Protein AF-X1HMR4-F1 (afdb_monomer_lite)

Secondary structure (DSSP, 8-state):
-PPPGGGGTTSBSS-HHHHHH--SPPP--GGG-EEEEE-SSS-EEEEEEEESSS-EEEEEEPPTT--PPPP--SS------SSS-------

InterPro domains:
  IPR011051 RmlC-like cupin domain superfamily [SSF51182] (30-86)
  IPR014710 RmlC-like jelly roll fold [G3DSA:2.60.120.10] (38-91)

Structure (mmCIF, N/CA/C/O backbone):
data_AF-X1HMR4-F1
#
_entry.id   AF-X1HMR4-F1
#
loop_
_atom_site.group_PDB
_atom_site.id
_atom_site.type_symbol
_atom_site.label_atom_id
_atom_site.label_alt_id
_atom_site.label_comp_id
_atom_site.label_asym_id
_atom_site.label_entity_id
_atom_site.label_seq_id
_atom_site.pdbx_PDB_ins_code
_atom_site.Cartn_x
_atom_site.Cartn_y
_atom_site.Cartn_z
_atom_site.occupancy
_atom_site.B_iso_or_equiv
_atom_site.auth_seq_id
_atom_site.auth_comp_id
_atom_site.auth_asym_id
_atom_site.auth_atom_id
_atom_site.pdbx_PDB_model_num
ATOM 1 N N . MET A 1 1 ? 9.056 22.220 -10.670 1.00 39.12 1 MET A N 1
ATOM 2 C CA . MET A 1 1 ? 7.815 21.874 -9.948 1.00 39.12 1 MET A CA 1
ATOM 3 C C . MET A 1 1 ? 7.963 20.435 -9.505 1.00 39.12 1 MET A C 1
ATOM 5 O O . MET A 1 1 ? 8.152 19.594 -10.371 1.00 39.12 1 MET A O 1
ATOM 9 N N . MET A 1 2 ? 8.012 20.167 -8.200 1.00 42.91 2 MET A N 1
ATOM 10 C CA . MET A 1 2 ? 7.961 18.788 -7.703 1.00 42.91 2 MET A CA 1
ATOM 11 C C . MET A 1 2 ? 6.559 18.252 -7.995 1.00 42.91 2 MET A C 1
ATOM 13 O O . MET A 1 2 ? 5.583 18.916 -7.650 1.00 42.91 2 MET A O 1
ATOM 17 N N . GLY A 1 3 ? 6.483 17.128 -8.710 1.00 56.38 3 GLY A N 1
ATOM 18 C CA . GLY A 1 3 ? 5.233 16.400 -8.910 1.00 56.38 3 GLY A CA 1
ATOM 19 C C . GLY A 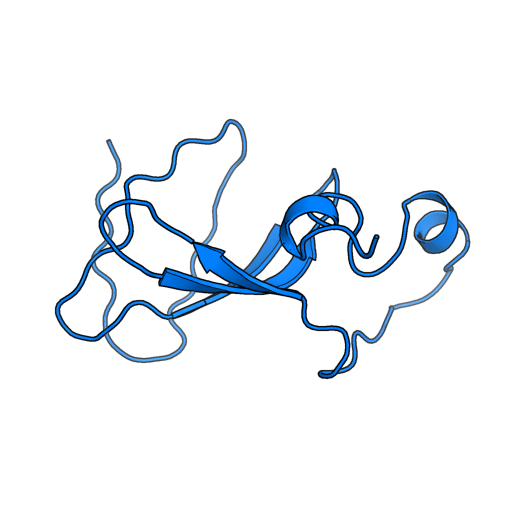1 3 ? 4.624 16.011 -7.566 1.00 56.38 3 GLY A C 1
ATOM 20 O O . GLY A 1 3 ? 5.335 15.913 -6.562 1.00 56.38 3 GLY A O 1
ATOM 21 N N . SER A 1 4 ? 3.307 15.844 -7.538 1.00 77.06 4 SER A N 1
ATOM 22 C CA . SER A 1 4 ? 2.613 15.370 -6.343 1.00 77.06 4 SER A CA 1
ATOM 23 C C . SER A 1 4 ? 3.075 13.952 -6.001 1.00 77.06 4 SER A C 1
ATOM 25 O O . SER A 1 4 ? 3.487 13.199 -6.881 1.00 77.06 4 SER A O 1
ATOM 27 N N . GLU A 1 5 ? 2.979 13.537 -4.740 1.00 78.31 5 GLU A N 1
ATOM 28 C CA . GLU A 1 5 ? 3.284 12.161 -4.326 1.00 78.31 5 GLU A CA 1
ATOM 29 C C . GLU A 1 5 ? 2.478 11.119 -5.125 1.00 78.31 5 GLU A C 1
ATOM 31 O O . GLU A 1 5 ? 2.911 9.980 -5.290 1.00 78.31 5 GLU A O 1
ATOM 36 N N . LEU A 1 6 ? 1.326 11.514 -5.674 1.00 82.44 6 LEU A N 1
ATOM 37 C CA . LEU A 1 6 ? 0.506 10.673 -6.541 1.00 82.44 6 LEU A CA 1
ATOM 38 C C . LEU A 1 6 ? 1.165 10.391 -7.897 1.00 82.44 6 LEU A C 1
ATOM 40 O O . LEU A 1 6 ? 0.944 9.318 -8.451 1.00 82.44 6 LEU A O 1
ATOM 44 N N . ASP A 1 7 ? 2.016 11.289 -8.397 1.00 87.62 7 ASP A N 1
ATOM 45 C CA . ASP A 1 7 ? 2.735 11.106 -9.666 1.00 87.62 7 ASP A CA 1
ATOM 46 C C . ASP A 1 7 ? 3.767 9.967 -9.575 1.00 87.62 7 ASP A C 1
ATOM 48 O O . ASP A 1 7 ? 4.274 9.489 -10.587 1.00 87.62 7 ASP A O 1
ATOM 52 N N . LEU A 1 8 ? 4.093 9.515 -8.361 1.00 89.06 8 LEU A N 1
ATOM 53 C CA . LEU A 1 8 ? 5.031 8.423 -8.098 1.00 89.06 8 LEU A CA 1
ATOM 54 C C . LEU A 1 8 ? 4.350 7.048 -8.039 1.00 89.06 8 LEU A C 1
ATOM 56 O O . LEU A 1 8 ? 5.034 6.025 -7.971 1.00 89.06 8 LEU A O 1
ATOM 60 N N . LEU A 1 9 ? 3.016 6.992 -8.073 1.00 89.75 9 LEU A N 1
ATOM 61 C CA . LEU A 1 9 ? 2.285 5.729 -8.133 1.00 89.75 9 LEU A CA 1
ATOM 62 C C . LEU A 1 9 ? 2.618 4.977 -9.429 1.00 89.75 9 LEU A C 1
ATOM 64 O O . LEU A 1 9 ? 2.668 5.563 -10.505 1.00 89.75 9 LEU A O 1
ATOM 68 N N . GLY A 1 10 ? 2.855 3.668 -9.322 1.00 89.62 10 GLY A N 1
ATOM 69 C CA .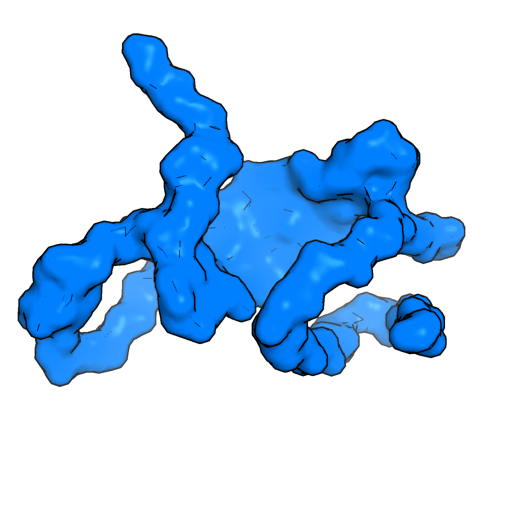 GLY A 1 10 ? 3.250 2.827 -10.455 1.00 89.62 10 GLY A CA 1
ATOM 70 C C . GLY A 1 10 ? 4.747 2.861 -10.798 1.00 89.62 10 GLY A C 1
ATOM 71 O O . GLY A 1 10 ? 5.175 2.108 -11.669 1.00 89.62 10 GLY A O 1
ATOM 72 N N . GLN A 1 11 ? 5.556 3.669 -10.106 1.00 89.75 11 GLN A N 1
ATOM 73 C CA . GLN A 1 11 ? 7.007 3.753 -10.323 1.00 89.75 11 GLN A CA 1
ATOM 74 C C . GLN A 1 11 ? 7.834 3.842 -9.026 1.00 89.75 11 GLN A C 1
ATOM 76 O O . GLN A 1 11 ? 8.979 4.290 -9.035 1.00 89.75 11 GLN A O 1
ATOM 81 N N . TRP A 1 12 ? 7.258 3.441 -7.894 1.00 91.69 12 TRP A N 1
ATOM 82 C CA . TRP A 1 12 ? 7.869 3.559 -6.571 1.00 91.69 12 TRP A CA 1
ATOM 83 C C . TRP A 1 12 ? 8.261 2.191 -5.993 1.00 91.69 12 TRP A C 1
ATOM 85 O O . TRP A 1 12 ? 7.504 1.228 -6.147 1.00 91.69 12 TRP A O 1
ATOM 95 N N . PRO A 1 13 ? 9.378 2.061 -5.247 1.00 89.19 13 PRO A N 1
ATOM 96 C CA . PRO A 1 13 ? 10.358 3.090 -4.860 1.00 89.19 13 PRO A CA 1
ATOM 97 C C . PRO A 1 13 ? 11.488 3.301 -5.869 1.00 89.19 13 PRO A C 1
ATOM 99 O O . PRO A 1 13 ? 12.293 4.219 -5.704 1.00 89.19 13 PRO A O 1
ATOM 102 N N . PHE A 1 14 ? 11.531 2.445 -6.883 1.00 85.00 14 PHE A N 1
ATOM 103 C CA . PHE A 1 14 ? 12.494 2.447 -7.968 1.00 85.00 14 PHE A CA 1
ATOM 104 C C . PHE A 1 14 ? 11.732 2.281 -9.276 1.00 85.00 14 PHE A C 1
ATOM 106 O O . PHE A 1 14 ? 10.699 1.605 -9.325 1.00 85.00 14 PHE A O 1
ATOM 113 N N . SER A 1 15 ? 12.274 2.857 -10.338 1.00 80.19 15 SER A N 1
ATOM 114 C CA . SER A 1 15 ? 11.787 2.613 -11.688 1.00 80.19 15 SER A CA 1
ATOM 115 C C . SER A 1 15 ? 11.983 1.145 -12.086 1.00 80.19 15 SER A C 1
ATOM 117 O O . SER A 1 15 ? 12.837 0.435 -11.547 1.00 80.19 15 SER A O 1
ATOM 119 N N . ARG A 1 16 ? 11.222 0.684 -13.084 1.00 76.69 16 ARG A N 1
ATOM 120 C CA . ARG A 1 16 ? 11.387 -0.657 -13.666 1.00 76.69 16 ARG A CA 1
ATOM 121 C C . ARG A 1 16 ? 12.828 -0.922 -14.117 1.00 76.69 16 ARG A C 1
ATOM 123 O O . ARG A 1 16 ? 13.365 -1.987 -13.835 1.00 76.69 16 ARG A O 1
ATOM 130 N N . GLU A 1 17 ? 13.462 0.064 -14.747 1.00 83.06 17 GLU A N 1
ATOM 131 C CA . GLU A 1 17 ? 14.841 -0.053 -15.232 1.00 83.06 17 GLU A CA 1
ATOM 132 C C . GLU A 1 17 ? 15.847 -0.261 -14.086 1.00 83.06 17 GLU A C 1
ATOM 134 O O . GLU A 1 17 ? 16.808 -1.019 -14.216 1.00 83.06 17 GLU A O 1
ATOM 139 N N . GLU A 1 18 ? 15.636 0.399 -12.946 1.00 84.19 18 GLU A N 1
ATOM 140 C CA . GLU A 1 18 ? 16.463 0.206 -11.753 1.00 84.19 18 GLU A CA 1
ATOM 141 C C . GLU A 1 18 ? 16.227 -1.171 -11.127 1.00 84.19 18 GLU A C 1
ATOM 143 O O . GLU A 1 18 ? 17.197 -1.845 -10.781 1.00 84.19 18 GLU A O 1
ATOM 148 N N . LEU A 1 19 ? 14.969 -1.617 -11.031 1.00 78.88 19 LEU A N 1
ATOM 149 C CA . LEU A 1 19 ? 14.620 -2.932 -10.482 1.00 78.88 19 LEU A CA 1
ATOM 150 C C . LEU A 1 19 ? 15.211 -4.081 -11.305 1.00 78.88 19 LEU A C 1
ATOM 152 O O . LEU A 1 19 ? 15.745 -5.022 -10.730 1.00 78.88 19 LEU A O 1
ATOM 156 N N . GLU A 1 20 ? 15.180 -3.996 -12.636 1.00 81.75 20 GLU A N 1
ATOM 157 C CA . GLU A 1 20 ? 15.743 -5.026 -13.526 1.00 81.75 20 GLU A CA 1
ATOM 158 C C . GLU A 1 20 ? 17.267 -5.172 -13.386 1.00 81.75 20 GLU A C 1
ATOM 160 O O . GLU A 1 20 ? 17.826 -6.241 -13.637 1.00 81.75 20 GLU A O 1
ATOM 165 N N . LYS A 1 21 ? 17.953 -4.111 -12.945 1.00 85.56 21 LYS A N 1
ATOM 166 C CA . LYS A 1 21 ? 19.394 -4.138 -12.654 1.00 85.56 21 LYS A CA 1
ATOM 167 C C . LYS A 1 21 ? 19.700 -4.723 -11.271 1.00 85.56 21 LYS A C 1
ATOM 169 O O . LYS A 1 21 ? 20.828 -5.170 -11.047 1.00 85.56 21 LYS A O 1
ATOM 174 N N . MET A 1 22 ? 18.735 -4.733 -10.349 1.00 83.50 22 MET A N 1
ATOM 175 C CA . MET A 1 22 ? 18.904 -5.284 -9.004 1.00 83.50 22 MET A CA 1
ATOM 176 C C . MET A 1 22 ? 18.814 -6.815 -9.050 1.00 83.50 22 MET A C 1
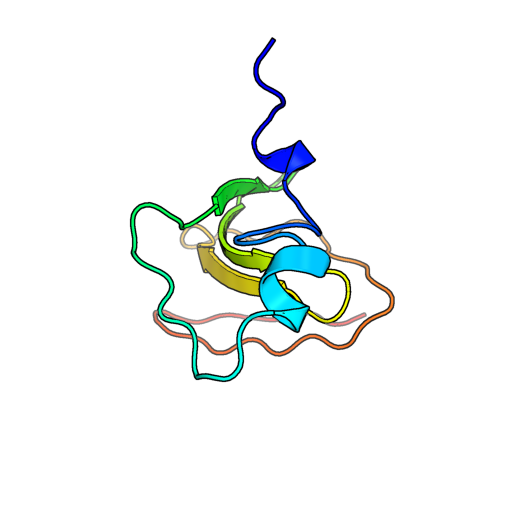ATOM 178 O O . MET A 1 22 ? 17.788 -7.389 -9.393 1.00 83.50 22 MET A O 1
ATOM 182 N N . LYS A 1 23 ? 19.910 -7.496 -8.699 1.00 70.44 23 LYS A N 1
ATOM 183 C CA . LYS A 1 23 ? 20.001 -8.970 -8.714 1.00 70.44 23 LYS A CA 1
ATOM 184 C C . LYS A 1 23 ? 19.672 -9.630 -7.370 1.00 70.44 23 LYS A C 1
ATOM 186 O O . LYS A 1 23 ? 19.756 -10.849 -7.253 1.00 70.44 23 LYS A O 1
ATOM 191 N N . GLU A 1 24 ? 19.336 -8.838 -6.356 1.00 81.94 24 GLU A N 1
ATOM 192 C CA . GLU A 1 24 ? 19.229 -9.264 -4.959 1.00 81.94 24 GLU A CA 1
ATOM 193 C C . GLU A 1 24 ? 17.930 -8.765 -4.313 1.00 81.94 24 GLU A C 1
ATOM 195 O O . GLU A 1 24 ? 17.224 -7.918 -4.861 1.00 81.94 24 GLU A O 1
ATOM 200 N N . GLY A 1 25 ? 17.621 -9.292 -3.123 1.00 80.75 25 GLY A N 1
ATOM 201 C CA . GLY A 1 25 ? 16.515 -8.803 -2.306 1.00 80.75 25 GLY A CA 1
ATOM 202 C C . GLY A 1 25 ? 16.712 -7.334 -1.932 1.00 80.75 25 GLY A C 1
ATOM 203 O O . GLY A 1 25 ? 17.771 -6.939 -1.448 1.00 80.75 25 GLY A O 1
ATOM 204 N N . VAL A 1 26 ? 15.678 -6.523 -2.146 1.00 84.00 26 VAL A N 1
ATOM 205 C CA . VAL A 1 26 ? 15.753 -5.070 -1.979 1.00 84.00 26 VAL A CA 1
ATOM 206 C C . VAL A 1 26 ? 15.163 -4.662 -0.632 1.00 84.00 26 VAL A C 1
ATOM 208 O O . VAL A 1 26 ? 14.011 -4.968 -0.321 1.00 84.00 26 VAL A O 1
ATOM 211 N N . TYR A 1 27 ? 15.945 -3.943 0.171 1.00 86.81 27 TYR A N 1
ATOM 212 C CA . TYR A 1 27 ? 15.467 -3.332 1.409 1.00 86.81 27 TYR A CA 1
ATOM 213 C C . TYR A 1 27 ? 14.860 -1.954 1.123 1.00 86.81 27 TYR A C 1
ATOM 215 O O . TYR A 1 27 ? 15.538 -1.076 0.589 1.00 86.81 27 TYR A O 1
ATOM 223 N N . ILE A 1 28 ? 13.593 -1.754 1.505 1.00 88.31 28 ILE A N 1
ATOM 224 C CA . ILE A 1 28 ? 12.916 -0.456 1.395 1.00 88.31 28 ILE A CA 1
ATOM 225 C C . ILE A 1 28 ? 12.960 0.245 2.754 1.00 88.31 28 ILE A C 1
ATOM 227 O O . ILE A 1 28 ? 12.260 -0.181 3.680 1.00 88.31 28 ILE A O 1
ATOM 231 N N . PRO A 1 29 ? 13.761 1.313 2.909 1.00 88.81 29 PRO A N 1
ATOM 232 C CA . PRO A 1 29 ? 13.863 2.002 4.181 1.00 88.81 29 PRO A CA 1
ATOM 233 C C . PRO A 1 29 ? 12.634 2.892 4.423 1.00 88.81 29 PRO A C 1
ATOM 235 O O . PRO A 1 29 ? 11.891 3.252 3.507 1.00 88.81 29 PRO A O 1
ATOM 238 N N . ARG A 1 30 ? 12.398 3.265 5.683 1.00 90.00 30 ARG A N 1
ATOM 239 C CA . ARG A 1 30 ? 11.159 3.937 6.110 1.00 90.00 30 ARG A CA 1
ATOM 240 C C . ARG A 1 30 ? 10.960 5.312 5.462 1.00 90.00 30 ARG A C 1
ATOM 242 O O . ARG A 1 30 ? 9.828 5.723 5.229 1.00 90.00 30 ARG A O 1
ATOM 249 N N . GLU A 1 31 ? 12.042 6.023 5.183 1.00 90.38 31 GLU A N 1
ATOM 250 C CA . GLU A 1 31 ? 12.069 7.312 4.489 1.00 90.38 31 GLU A CA 1
ATOM 251 C C . GLU A 1 31 ? 11.668 7.212 3.012 1.00 90.38 31 GLU A C 1
ATOM 253 O O . GLU A 1 31 ? 11.286 8.211 2.412 1.00 90.38 31 GLU A O 1
ATOM 258 N N . LYS A 1 32 ? 11.705 6.004 2.439 1.00 89.81 32 LYS A N 1
ATOM 259 C CA . LYS A 1 32 ? 11.213 5.698 1.095 1.00 89.81 32 LYS A CA 1
ATOM 260 C C . LYS A 1 32 ? 9.775 5.176 1.118 1.00 89.81 32 LYS A C 1
ATOM 262 O O . LYS A 1 32 ? 9.343 4.568 0.153 1.00 89.81 32 LYS A O 1
ATOM 267 N N . ILE A 1 33 ? 9.007 5.378 2.185 1.00 93.75 33 ILE A N 1
ATOM 268 C CA . ILE A 1 33 ? 7.575 5.052 2.175 1.00 93.75 33 ILE A CA 1
ATOM 269 C C . ILE A 1 33 ? 6.819 6.178 1.475 1.00 93.75 33 ILE A C 1
ATOM 271 O O . ILE A 1 33 ? 6.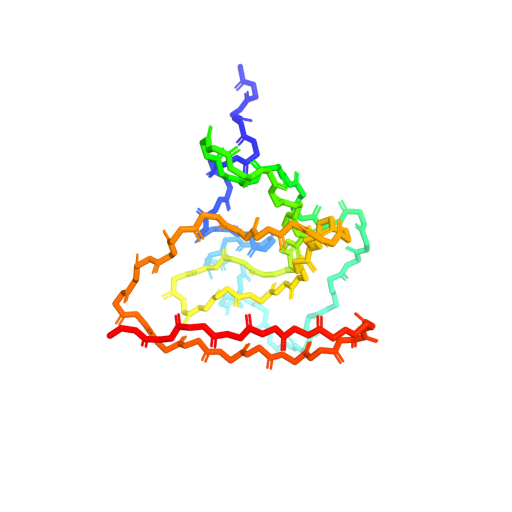853 7.321 1.933 1.00 93.75 33 ILE A O 1
ATOM 275 N N . LEU A 1 34 ? 6.087 5.841 0.414 1.00 95.00 34 LEU A N 1
ATOM 276 C CA . LEU A 1 34 ? 5.209 6.785 -0.265 1.00 95.00 34 LEU A CA 1
ATOM 277 C C . LEU A 1 34 ? 3.908 6.914 0.527 1.00 95.00 34 LEU A C 1
ATOM 279 O O . LEU A 1 34 ? 3.118 5.972 0.597 1.00 95.00 34 LEU A O 1
ATOM 283 N N . ARG A 1 35 ? 3.698 8.071 1.156 1.00 94.88 35 ARG A N 1
ATOM 284 C CA . ARG A 1 35 ? 2.551 8.323 2.033 1.00 94.88 35 ARG A CA 1
ATOM 285 C C . ARG A 1 35 ? 1.649 9.405 1.467 1.00 94.88 35 ARG A C 1
ATOM 287 O O . ARG A 1 35 ? 2.110 10.507 1.200 1.00 94.88 35 ARG A O 1
ATOM 294 N N . PHE A 1 36 ? 0.354 9.122 1.417 1.00 94.12 36 PHE A N 1
ATOM 295 C CA . PHE A 1 36 ? -0.665 10.091 1.021 1.00 94.12 36 PHE A CA 1
ATOM 296 C C . PHE A 1 36 ? -2.021 9.772 1.666 1.00 94.12 36 PHE A C 1
ATOM 298 O O . PHE A 1 36 ? -2.212 8.732 2.306 1.00 94.12 36 PHE A O 1
ATOM 305 N N . ILE A 1 37 ? -2.96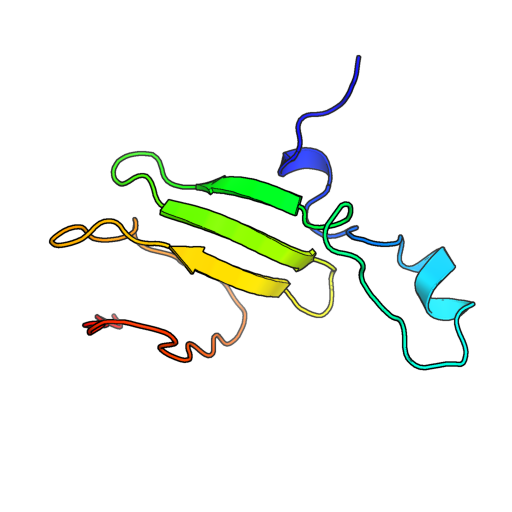2 10.706 1.531 1.00 93.88 37 ILE A N 1
ATOM 306 C CA . ILE A 1 37 ? -4.364 10.505 1.904 1.00 93.88 37 ILE A CA 1
ATOM 307 C C . ILE A 1 37 ? -5.144 10.165 0.636 1.00 93.88 37 ILE A C 1
ATOM 309 O O . ILE A 1 37 ? -5.129 10.928 -0.325 1.00 93.88 37 ILE A O 1
ATOM 313 N N . HIS A 1 38 ? -5.802 9.012 0.648 1.00 91.62 38 HIS A N 1
ATOM 314 C CA . HIS A 1 38 ? -6.719 8.559 -0.387 1.00 91.62 38 HIS A CA 1
ATOM 315 C C . HIS A 1 38 ? -8.173 8.807 0.041 1.00 91.62 38 HIS A C 1
ATOM 317 O O . HIS A 1 38 ? -8.482 8.797 1.234 1.00 91.62 38 HIS A O 1
ATOM 323 N N . GLY A 1 39 ? -9.061 8.974 -0.937 1.00 91.00 39 GLY A N 1
ATOM 324 C CA . GLY A 1 39 ? -10.497 9.150 -0.737 1.00 91.00 39 GLY A CA 1
ATOM 325 C C . GLY A 1 39 ? -10.971 10.562 -1.075 1.00 91.00 39 GLY A C 1
ATOM 326 O O . GLY A 1 39 ? -10.265 11.550 -0.889 1.00 91.00 39 GLY A O 1
ATOM 327 N N . LYS A 1 40 ? -12.192 10.649 -1.600 1.00 91.12 40 LYS A N 1
ATOM 328 C CA . LYS A 1 40 ? -12.916 11.903 -1.848 1.00 91.12 40 LYS A CA 1
ATOM 329 C C . LYS A 1 40 ? -13.898 12.209 -0.724 1.00 91.12 40 LYS A C 1
ATOM 331 O O . LYS A 1 40 ? -14.141 13.377 -0.433 1.00 91.12 40 LYS A O 1
ATOM 336 N N . ARG A 1 41 ? -14.512 11.171 -0.146 1.00 94.62 41 ARG A N 1
ATOM 337 C CA . ARG A 1 41 ? -15.500 11.302 0.936 1.00 94.62 41 ARG A CA 1
ATOM 338 C C . ARG A 1 41 ? -14.947 10.792 2.254 1.00 94.62 41 ARG A C 1
ATOM 340 O O . ARG A 1 41 ? -15.089 11.474 3.265 1.00 94.62 41 ARG A O 1
ATOM 347 N N . ASN A 1 42 ? -14.300 9.630 2.236 1.00 95.38 42 ASN A N 1
ATOM 348 C CA . ASN A 1 42 ? -13.718 9.035 3.427 1.00 95.38 42 ASN A CA 1
ATOM 349 C C . ASN A 1 42 ? -12.196 8.947 3.322 1.00 95.38 42 ASN A C 1
ATOM 351 O O . ASN A 1 42 ? -11.640 8.119 2.600 1.00 95.38 42 ASN A O 1
ATOM 355 N N . ASN A 1 43 ? -11.524 9.800 4.091 1.00 94.19 43 ASN A N 1
ATOM 356 C CA . ASN A 1 43 ? -10.072 9.897 4.084 1.00 94.19 43 ASN A CA 1
ATOM 357 C C . ASN A 1 43 ? -9.433 8.658 4.723 1.00 94.19 43 ASN A C 1
ATOM 359 O O . ASN A 1 43 ? -9.581 8.407 5.922 1.00 94.19 43 ASN A O 1
ATOM 363 N N . THR A 1 44 ? -8.656 7.935 3.927 1.00 95.56 44 THR A N 1
ATOM 364 C CA . THR A 1 44 ? -7.849 6.789 4.345 1.00 95.56 44 THR A CA 1
ATOM 365 C C . THR A 1 44 ? -6.381 7.125 4.143 1.00 95.56 44 THR A C 1
ATOM 367 O O . THR A 1 44 ? -5.985 7.587 3.075 1.00 95.56 44 THR A O 1
ATOM 370 N N . ARG A 1 45 ? -5.540 6.898 5.155 1.00 96.44 45 ARG A N 1
ATOM 371 C CA . ARG A 1 45 ? -4.092 7.053 4.963 1.00 96.44 45 ARG A CA 1
ATOM 372 C C . ARG A 1 45 ? -3.537 5.807 4.293 1.00 96.44 45 ARG A C 1
ATOM 374 O O . ARG A 1 45 ? -3.729 4.714 4.827 1.00 96.44 45 ARG A O 1
ATOM 381 N N . ILE A 1 46 ? -2.795 5.990 3.207 1.00 96.12 46 ILE A N 1
ATOM 382 C CA . ILE A 1 46 ? -2.075 4.927 2.508 1.00 96.12 46 ILE A C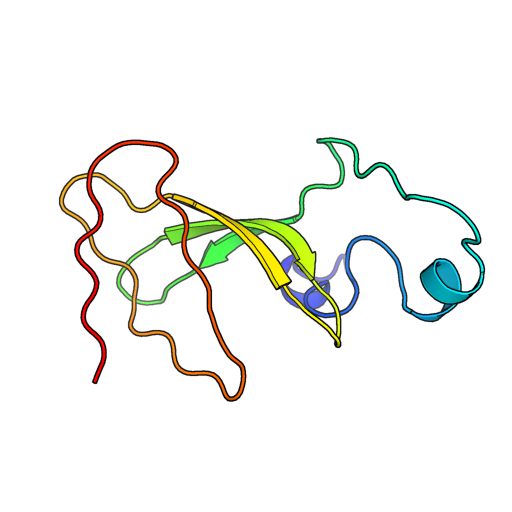A 1
ATOM 383 C C . ILE A 1 46 ? -0.573 5.170 2.641 1.00 96.12 46 ILE A C 1
ATOM 385 O O . ILE A 1 46 ? -0.087 6.280 2.425 1.00 96.12 46 ILE A O 1
ATOM 389 N N . ASP A 1 47 ? 0.143 4.114 3.013 1.00 96.50 47 ASP A N 1
ATOM 390 C CA . ASP A 1 47 ? 1.597 4.047 3.101 1.00 96.50 47 ASP A CA 1
ATOM 391 C C . ASP A 1 47 ? 2.072 2.933 2.147 1.00 96.50 47 ASP A C 1
ATOM 393 O O . ASP A 1 47 ? 2.067 1.762 2.533 1.00 96.50 47 ASP A O 1
ATOM 397 N N . PHE A 1 48 ? 2.461 3.254 0.911 1.00 96.12 48 PHE A N 1
ATOM 398 C CA . PHE A 1 48 ? 3.016 2.263 -0.017 1.00 96.12 48 PHE A CA 1
ATOM 399 C C . PHE A 1 48 ? 4.508 2.031 0.232 1.00 96.12 48 PHE A C 1
ATOM 401 O O . PHE A 1 48 ? 5.312 2.965 0.277 1.00 96.12 48 PHE A O 1
ATOM 408 N N . TYR A 1 49 ? 4.870 0.756 0.368 1.00 94.31 49 TYR A N 1
ATOM 409 C CA . TYR A 1 49 ? 6.254 0.281 0.349 1.00 94.31 49 TYR A CA 1
ATOM 410 C C . TYR A 1 49 ? 6.721 0.090 -1.095 1.00 94.31 49 TYR A C 1
ATOM 412 O O . TYR A 1 49 ? 7.841 0.455 -1.439 1.00 94.31 49 TYR A O 1
ATOM 420 N N . VAL A 1 50 ? 5.834 -0.446 -1.937 1.00 92.69 50 VAL A N 1
ATOM 421 C CA . VAL A 1 50 ? 6.042 -0.646 -3.372 1.00 92.69 50 VAL A CA 1
ATOM 422 C C . VAL A 1 50 ? 4.761 -0.285 -4.112 1.00 92.69 50 VAL A C 1
ATOM 424 O O . VAL A 1 50 ? 3.661 -0.600 -3.655 1.00 92.69 50 VAL A O 1
ATOM 427 N N . SER A 1 51 ? 4.908 0.385 -5.248 1.00 93.00 51 SER A N 1
ATOM 428 C CA . SER A 1 51 ? 3.824 0.697 -6.170 1.00 93.00 51 SER A CA 1
ATOM 429 C C . SER A 1 51 ? 4.390 0.684 -7.583 1.00 93.00 51 SER A C 1
ATOM 431 O O . SER A 1 51 ? 5.031 1.649 -7.989 1.00 93.00 51 SER A O 1
ATOM 433 N N . ASN A 1 52 ? 4.193 -0.417 -8.306 1.00 89.38 52 ASN A N 1
ATOM 434 C CA . ASN A 1 52 ? 4.648 -0.579 -9.685 1.00 89.38 52 ASN A CA 1
ATOM 435 C C . ASN A 1 52 ? 3.566 -1.237 -10.557 1.00 89.38 52 ASN A C 1
ATOM 437 O O . ASN A 1 52 ? 2.429 -1.407 -10.125 1.00 89.38 52 ASN A O 1
ATOM 441 N N . ASP A 1 53 ? 3.914 -1.574 -11.793 1.00 87.44 53 ASP A N 1
ATOM 442 C CA . ASP A 1 53 ? 3.021 -2.201 -12.769 1.00 87.44 53 ASP A CA 1
ATOM 443 C C . ASP A 1 53 ? 2.718 -3.685 -12.496 1.00 87.44 53 ASP A C 1
ATOM 445 O O . ASP A 1 53 ? 1.837 -4.250 -13.138 1.00 87.44 53 ASP A O 1
ATOM 449 N N . LEU A 1 54 ? 3.420 -4.319 -11.552 1.00 87.06 54 LEU A N 1
ATOM 450 C CA . LEU A 1 54 ? 3.162 -5.697 -11.133 1.00 87.06 54 LEU A CA 1
ATOM 451 C C . LEU A 1 54 ? 2.264 -5.755 -9.899 1.00 87.06 54 LEU A C 1
ATOM 453 O O . LEU A 1 54 ? 1.364 -6.588 -9.836 1.00 87.06 54 LEU A O 1
ATOM 457 N N . PHE A 1 55 ? 2.530 -4.911 -8.899 1.00 91.00 55 PHE A N 1
ATOM 458 C CA . PHE A 1 55 ? 1.759 -4.894 -7.663 1.00 91.00 55 PHE A CA 1
ATOM 459 C C . PHE A 1 55 ? 1.899 -3.589 -6.874 1.00 91.00 55 PHE A C 1
ATOM 461 O O . PHE A 1 55 ? 2.875 -2.836 -6.974 1.00 91.00 55 PHE A O 1
ATOM 468 N N . HIS A 1 56 ? 0.934 -3.398 -5.978 1.00 93.75 56 HIS A N 1
ATOM 469 C CA . HIS A 1 56 ? 0.994 -2.427 -4.898 1.00 93.75 56 HIS A CA 1
ATOM 470 C C . HIS A 1 56 ? 1.054 -3.168 -3.566 1.00 93.75 56 HIS A C 1
ATOM 472 O O . HIS A 1 56 ? 0.248 -4.055 -3.300 1.00 93.75 56 HIS A O 1
ATOM 478 N N . VAL A 1 57 ? 2.013 -2.807 -2.716 1.00 95.25 57 VAL A N 1
ATOM 479 C CA . VAL A 1 57 ? 2.138 -3.362 -1.365 1.00 95.25 57 VAL A CA 1
ATOM 480 C C . VAL A 1 57 ? 2.343 -2.218 -0.394 1.00 95.25 57 VAL A C 1
ATOM 482 O O . VAL A 1 57 ? 3.234 -1.379 -0.550 1.00 95.25 57 VAL A O 1
ATOM 485 N N . GLY A 1 58 ? 1.512 -2.185 0.638 1.00 95.75 58 GLY A N 1
ATOM 486 C CA . GLY A 1 58 ? 1.534 -1.110 1.606 1.00 95.75 58 GLY A CA 1
ATOM 487 C C . GLY A 1 58 ? 0.646 -1.370 2.802 1.00 95.75 58 GLY A C 1
ATOM 488 O O . GLY A 1 58 ? 0.173 -2.479 3.047 1.00 95.75 58 GLY A O 1
ATOM 489 N N . LYS A 1 59 ? 0.429 -0.303 3.558 1.00 97.19 59 LYS A N 1
ATOM 490 C CA . LYS A 1 59 ? -0.430 -0.287 4.729 1.00 97.19 59 LYS A CA 1
ATOM 491 C C . LYS A 1 59 ? -1.481 0.796 4.579 1.00 97.19 59 LYS A C 1
ATOM 493 O O . LYS A 1 59 ? -1.150 1.957 4.356 1.00 97.19 59 LYS A O 1
ATOM 498 N N . MET A 1 60 ? -2.731 0.425 4.822 1.00 96.56 60 MET A N 1
ATOM 499 C CA . MET A 1 60 ? -3.822 1.378 4.978 1.00 96.56 60 MET A CA 1
ATOM 500 C C . MET A 1 60 ? -4.141 1.619 6.457 1.00 96.56 60 MET A C 1
ATOM 502 O O . MET A 1 60 ? -3.996 0.729 7.302 1.00 96.56 60 MET A O 1
ATOM 506 N N . VAL A 1 61 ? -4.582 2.831 6.784 1.00 97.50 61 VAL A N 1
ATOM 507 C CA . VAL A 1 61 ? -5.158 3.163 8.090 1.00 97.50 61 VAL A CA 1
ATOM 508 C C . VAL A 1 61 ? -6.499 3.844 7.878 1.00 97.50 61 VAL A C 1
ATOM 510 O O . VAL A 1 61 ? -6.562 4.982 7.412 1.00 97.50 61 VAL A O 1
ATOM 513 N N . ILE A 1 62 ? -7.552 3.135 8.278 1.00 96.50 62 ILE A N 1
ATOM 514 C CA . ILE A 1 62 ? -8.919 3.643 8.337 1.00 96.50 62 ILE A CA 1
ATOM 515 C C . ILE A 1 62 ? -9.169 4.147 9.767 1.00 96.50 62 ILE A C 1
ATOM 517 O O . ILE A 1 62 ? -8.870 3.423 10.726 1.00 96.50 62 ILE A O 1
ATOM 521 N N . PRO A 1 63 ? -9.681 5.377 9.954 1.00 94.25 63 PRO A N 1
ATOM 522 C CA . PRO A 1 63 ? -10.063 5.872 11.271 1.00 94.25 63 PRO A CA 1
ATOM 523 C C . PRO A 1 63 ? -11.088 4.963 11.962 1.00 94.25 63 PRO A C 1
ATOM 525 O O . PRO A 1 63 ? -11.952 4.365 11.322 1.00 94.25 63 PRO A O 1
ATOM 528 N N . ALA A 1 64 ? -11.020 4.878 13.293 1.00 93.81 64 ALA A N 1
ATOM 529 C CA . ALA A 1 64 ? -11.973 4.086 14.065 1.00 93.81 64 ALA A CA 1
ATOM 530 C C . ALA A 1 64 ? -13.416 4.543 13.789 1.00 93.81 64 ALA A C 1
ATOM 532 O O . ALA A 1 64 ? -13.693 5.741 13.782 1.00 93.81 64 ALA A O 1
ATOM 533 N N . LYS A 1 65 ? -14.328 3.578 13.607 1.00 92.56 65 LYS A N 1
ATOM 534 C CA . LYS A 1 65 ? -15.737 3.799 13.223 1.00 92.56 65 LYS A CA 1
ATOM 535 C C . LYS A 1 65 ? -15.939 4.438 11.833 1.00 92.56 65 LYS A C 1
ATOM 537 O O . LYS A 1 65 ? -17.062 4.820 11.522 1.00 92.56 65 LYS A O 1
ATOM 542 N N . GLY A 1 66 ? -14.889 4.554 11.019 1.00 93.88 66 GLY A N 1
ATOM 543 C CA . GLY A 1 66 ? -14.960 5.017 9.632 1.00 93.88 66 GLY A CA 1
ATOM 544 C C . GLY A 1 66 ? -14.988 3.880 8.608 1.00 93.88 66 GLY A C 1
ATOM 545 O O . GLY A 1 66 ? -14.909 2.701 8.954 1.00 93.88 66 GLY A O 1
ATOM 546 N N . SER A 1 67 ? -15.063 4.262 7.338 1.00 95.69 67 SER A N 1
ATOM 547 C CA . SER A 1 67 ? -14.920 3.391 6.167 1.00 95.69 67 SER A CA 1
ATOM 548 C C . SER A 1 67 ? -13.892 3.996 5.211 1.00 95.69 67 SER A C 1
ATOM 550 O O . SER A 1 67 ? -13.586 5.180 5.323 1.00 95.69 67 SER A O 1
ATOM 552 N N . SER A 1 68 ? -13.352 3.214 4.279 1.00 95.19 68 SER A N 1
ATOM 553 C CA . SER A 1 68 ? -12.741 3.778 3.070 1.00 95.19 68 SER A CA 1
ATOM 554 C C . SER A 1 68 ? -13.836 4.229 2.094 1.00 95.19 68 SER A C 1
ATOM 556 O O . SER A 1 68 ? -15.029 3.980 2.314 1.00 95.19 68 SER A O 1
ATOM 558 N N . ASP A 1 69 ? -13.438 4.890 1.009 1.00 95.44 69 ASP A N 1
ATOM 559 C CA . ASP A 1 69 ? -14.281 4.944 -0.185 1.00 95.44 69 ASP A CA 1
ATOM 560 C C . ASP A 1 69 ? -14.334 3.553 -0.855 1.00 95.44 69 ASP A C 1
ATOM 562 O O . ASP A 1 69 ? -13.619 2.627 -0.459 1.00 95.44 69 ASP A O 1
ATOM 566 N N . ILE A 1 70 ? -15.248 3.380 -1.815 1.00 93.75 70 ILE A N 1
ATOM 567 C CA . ILE A 1 70 ? -15.343 2.137 -2.592 1.00 93.75 70 ILE A CA 1
ATOM 568 C C . ILE A 1 70 ? -14.160 2.090 -3.557 1.00 93.75 70 ILE A C 1
ATOM 570 O O . ILE A 1 70 ? -14.034 2.970 -4.409 1.00 93.75 70 ILE A O 1
ATOM 574 N N . GLU A 1 71 ? -13.347 1.046 -3.438 1.00 91.50 71 GLU A N 1
ATOM 575 C CA . GLU A 1 71 ? -12.257 0.748 -4.363 1.00 91.50 71 GLU A CA 1
ATOM 576 C C . GLU A 1 71 ? -12.766 -0.143 -5.502 1.00 91.50 71 GLU A C 1
ATOM 578 O O . GLU A 1 71 ? -13.555 -1.064 -5.284 1.00 91.50 71 GLU A O 1
ATOM 583 N N . VAL A 1 72 ? -12.324 0.143 -6.728 1.00 92.38 72 VAL A N 1
ATOM 584 C CA . VAL A 1 72 ? -12.612 -0.667 -7.920 1.00 92.38 72 VAL A CA 1
ATOM 585 C C . VAL A 1 72 ? -11.335 -0.762 -8.745 1.00 92.38 72 VAL A C 1
ATOM 587 O O . VAL A 1 72 ? -10.802 0.257 -9.182 1.00 92.38 72 VAL A O 1
ATOM 590 N N . HIS A 1 73 ? -10.855 -1.980 -8.983 1.00 89.88 73 HIS A N 1
ATOM 591 C CA . HIS A 1 73 ? -9.659 -2.239 -9.780 1.00 89.88 73 HIS A CA 1
ATOM 592 C C . HIS A 1 73 ? -9.757 -3.579 -10.515 1.00 89.88 73 HIS A C 1
ATOM 594 O O . HIS A 1 73 ? -10.542 -4.449 -10.152 1.00 89.88 73 HIS A O 1
ATOM 600 N N . ASN A 1 74 ? -8.926 -3.747 -11.545 1.00 91.31 74 ASN A N 1
ATOM 601 C CA . ASN A 1 74 ? -8.902 -4.951 -12.386 1.00 91.31 74 ASN A CA 1
ATOM 602 C C . ASN A 1 74 ? -7.959 -6.054 -11.867 1.00 91.31 74 ASN A C 1
ATOM 604 O O . ASN A 1 74 ? -7.799 -7.070 -12.536 1.00 91.31 74 ASN A O 1
ATOM 608 N N . GLY A 1 75 ? -7.284 -5.829 -10.737 1.00 90.81 75 GLY A N 1
ATOM 609 C CA . GLY A 1 75 ? -6.405 -6.813 -10.099 1.00 90.81 75 GLY A CA 1
ATOM 610 C C . GLY A 1 75 ? -7.062 -7.517 -8.914 1.00 90.81 75 GLY A C 1
ATOM 611 O O . GLY A 1 75 ? -8.149 -7.135 -8.484 1.00 90.81 75 GLY A O 1
ATOM 612 N N . ASP A 1 76 ? -6.363 -8.504 -8.363 1.00 94.62 76 ASP A N 1
ATOM 613 C CA . ASP A 1 76 ? -6.719 -9.125 -7.088 1.00 94.62 76 ASP A CA 1
ATOM 614 C C . ASP A 1 76 ? -6.216 -8.279 -5.908 1.00 94.62 76 ASP A C 1
ATOM 616 O O . ASP A 1 76 ? -5.177 -7.620 -5.996 1.00 94.62 76 ASP A O 1
ATOM 620 N N . GLU A 1 77 ? -6.922 -8.332 -4.777 1.00 94.31 77 GLU A N 1
ATOM 621 C CA . GLU A 1 77 ? -6.519 -7.665 -3.535 1.00 94.31 77 GLU A CA 1
ATOM 622 C C . GLU A 1 77 ? -6.508 -8.648 -2.361 1.00 94.31 77 GLU A C 1
ATOM 624 O O . GLU A 1 77 ? -7.405 -9.477 -2.196 1.00 94.31 77 GLU A O 1
ATOM 629 N N . VAL A 1 78 ? -5.489 -8.525 -1.505 1.00 95.25 78 VAL A N 1
ATOM 630 C CA . VAL A 1 78 ? -5.387 -9.262 -0.243 1.00 95.25 78 VAL A CA 1
ATOM 631 C C . VAL A 1 78 ? -5.178 -8.275 0.897 1.00 95.25 78 VAL A C 1
ATOM 633 O O . VAL A 1 78 ? -4.215 -7.510 0.903 1.00 95.25 78 VAL A O 1
ATOM 636 N N . ILE A 1 79 ? -6.047 -8.339 1.908 1.00 95.19 79 ILE A N 1
ATOM 637 C CA . ILE A 1 79 ? -5.968 -7.492 3.101 1.00 95.19 79 ILE A CA 1
ATOM 638 C C . ILE A 1 79 ? -5.656 -8.350 4.326 1.00 95.19 79 ILE A C 1
ATOM 640 O O . ILE A 1 79 ? -6.356 -9.316 4.626 1.00 95.19 79 ILE A O 1
ATOM 644 N N . TYR A 1 80 ? -4.633 -7.949 5.083 1.00 97.06 80 TYR A N 1
ATOM 645 C CA . TYR A 1 80 ? -4.292 -8.543 6.373 1.00 97.06 80 TYR A CA 1
ATOM 646 C C . TYR A 1 80 ? -4.428 -7.516 7.504 1.00 97.06 80 TYR A C 1
ATOM 648 O O . TYR A 1 80 ? -3.790 -6.459 7.499 1.00 97.06 80 TYR A O 1
ATOM 656 N N . VAL A 1 81 ? -5.267 -7.822 8.497 1.00 97.69 81 VAL A N 1
ATOM 657 C CA . VAL A 1 81 ? -5.573 -6.896 9.597 1.00 97.69 81 VAL A CA 1
ATOM 658 C C . VAL A 1 81 ? -4.447 -6.907 10.631 1.00 97.69 81 VAL A C 1
ATOM 660 O O . VAL A 1 81 ? -4.309 -7.838 11.416 1.00 97.69 81 VAL A O 1
ATOM 663 N N . LEU A 1 82 ? -3.667 -5.823 10.673 1.00 97.69 82 LEU A N 1
ATOM 664 C CA . LEU A 1 82 ? -2.581 -5.657 11.650 1.00 97.69 82 LEU A CA 1
ATOM 665 C C . LEU A 1 82 ? -3.062 -5.215 13.041 1.00 97.69 82 LEU A C 1
ATOM 667 O O . LEU A 1 82 ? -2.395 -5.482 14.038 1.00 97.69 82 LEU A O 1
ATOM 671 N N . LYS A 1 83 ? -4.163 -4.457 13.118 1.00 97.75 83 LYS A N 1
ATOM 672 C CA . LYS A 1 83 ? -4.710 -3.929 14.378 1.00 97.75 83 LYS A CA 1
ATOM 673 C C . LYS A 1 83 ? -6.185 -3.561 14.228 1.00 97.75 83 LYS A C 1
ATOM 675 O O . LYS A 1 83 ? -6.546 -2.867 13.282 1.00 97.75 83 LYS A O 1
ATOM 680 N N . GLY A 1 84 ? -6.989 -3.919 15.229 1.00 96.50 84 GLY A N 1
ATOM 681 C CA . GLY A 1 84 ? -8.421 -3.619 15.280 1.00 96.50 84 GLY A CA 1
ATOM 682 C C . GLY A 1 84 ? -9.263 -4.681 14.576 1.00 96.50 84 GLY A C 1
ATOM 683 O O . GLY A 1 84 ? -8.847 -5.829 14.460 1.00 96.50 84 GLY A O 1
ATOM 684 N N . THR A 1 85 ? -10.446 -4.283 14.116 1.00 96.38 85 THR A N 1
ATOM 685 C CA . THR A 1 85 ? -11.384 -5.145 13.390 1.00 96.38 85 THR A CA 1
ATOM 686 C C . THR A 1 85 ? -11.774 -4.452 12.094 1.00 96.38 85 THR A C 1
ATOM 688 O O . THR A 1 85 ? -12.160 -3.283 12.118 1.00 96.38 85 THR A O 1
ATOM 691 N N . LEU A 1 86 ? -11.675 -5.170 10.977 1.00 95.69 86 LEU A N 1
ATOM 692 C CA . LEU A 1 86 ? -12.116 -4.710 9.665 1.00 95.69 86 LEU A CA 1
ATOM 693 C C . LEU A 1 86 ? -13.368 -5.489 9.265 1.00 95.69 86 LEU A C 1
ATOM 695 O O . LEU A 1 86 ? -13.382 -6.713 9.351 1.00 95.69 86 LEU A O 1
ATOM 699 N N . ASN A 1 87 ? -14.393 -4.774 8.810 1.00 95.69 87 ASN A N 1
ATOM 700 C CA . ASN A 1 87 ? -15.531 -5.369 8.123 1.00 95.69 87 ASN A CA 1
ATOM 701 C C . ASN A 1 87 ? -15.393 -5.028 6.643 1.00 95.69 87 ASN A C 1
ATOM 703 O O . ASN A 1 87 ? -15.328 -3.848 6.297 1.00 95.69 87 ASN A O 1
ATOM 707 N N . THR A 1 88 ? -15.332 -6.041 5.788 1.00 93.44 88 THR A N 1
ATOM 708 C CA . THR A 1 88 ? -15.250 -5.863 4.339 1.00 93.44 88 THR A CA 1
ATOM 709 C C . THR A 1 88 ? -16.610 -6.125 3.710 1.00 93.44 88 THR A C 1
ATOM 711 O O . THR A 1 88 ? -17.352 -7.017 4.125 1.00 93.44 88 THR A O 1
ATOM 714 N N . ARG A 1 89 ? -16.952 -5.322 2.703 1.00 93.69 89 ARG A N 1
ATOM 715 C CA . ARG A 1 89 ? -18.138 -5.531 1.877 1.00 93.69 89 ARG A CA 1
ATOM 716 C C . ARG A 1 89 ? -17.691 -5.615 0.429 1.00 93.69 89 ARG A C 1
ATOM 718 O O . ARG A 1 89 ? -17.224 -4.623 -0.117 1.00 93.69 89 ARG A O 1
ATOM 725 N N . ILE A 1 90 ? -17.828 -6.804 -0.140 1.00 89.56 90 ILE A N 1
ATOM 726 C CA . ILE A 1 90 ? -17.504 -7.105 -1.534 1.00 89.56 90 ILE A CA 1
ATOM 727 C C . ILE A 1 90 ? -18.830 -7.131 -2.299 1.00 89.56 90 ILE A C 1
ATOM 729 O O . ILE A 1 90 ? -19.810 -7.683 -1.788 1.00 89.56 90 ILE A O 1
ATOM 733 N N . TYR A 1 91 ? -18.867 -6.465 -3.452 1.00 82.25 91 TYR A N 1
ATOM 734 C CA . TYR A 1 91 ? -20.042 -6.355 -4.319 1.00 82.25 91 TYR A CA 1
ATOM 735 C C . TYR A 1 91 ? -19.877 -7.210 -5.569 1.00 82.25 91 TYR A C 1
ATOM 737 O O . TYR A 1 91 ? -18.723 -7.328 -6.036 1.00 82.25 91 TYR A O 1
#

Radius of gyration: 14.75 Å; chains: 1; bounding box: 40×31×30 Å

Foldseek 3Di:
DDDDLVVCAQQPPHHPVVVVVDPDDDDQDPVRWSWDWDADPFTKIWTWSDGHPVDTDTDIDGPPVGDGPDDDDPDDDDDDDPDDDDDDDDD

pLDDT: mean 89.38, std 9.88, range [39.12, 97.75]

Organism: NCBI:txid412755

Sequence (91 aa):
MMGSELDLLGQWPFSREELEKMKEGVYIPREKILRFIHGKRNNTRIDFYVSNDLFHVGKMVIPAKGSSDIEVHNGDEVIYVLKGTLNTRIY